Protein AF-A0A4Y2D6V7-F1 (afdb_monomer)

Structure (mmCIF, N/CA/C/O backbone):
data_AF-A0A4Y2D6V7-F1
#
_entry.id   AF-A0A4Y2D6V7-F1
#
loop_
_atom_site.group_PDB
_atom_site.id
_atom_site.type_symbol
_atom_site.label_atom_id
_atom_site.label_alt_id
_atom_site.label_comp_id
_atom_site.label_asym_id
_atom_site.label_entity_id
_atom_site.label_seq_id
_atom_site.pdbx_PDB_ins_code
_atom_site.Cartn_x
_atom_site.Cartn_y
_atom_site.Cartn_z
_atom_site.occupancy
_atom_site.B_iso_or_equiv
_atom_site.auth_seq_id
_atom_site.auth_comp_id
_atom_site.auth_asym_id
_atom_site.auth_atom_id
_atom_site.pdbx_PDB_model_num
ATOM 1 N N . VAL A 1 1 ? 9.886 4.967 -12.053 1.00 93.88 1 VAL A N 1
ATOM 2 C CA . VAL A 1 1 ? 9.001 4.530 -10.953 1.00 93.88 1 VAL A CA 1
ATOM 3 C C . VAL A 1 1 ? 8.554 5.765 -10.203 1.00 93.88 1 VAL A C 1
ATOM 5 O O . VAL A 1 1 ? 9.413 6.530 -9.771 1.00 93.88 1 VAL A O 1
ATOM 8 N N . PHE A 1 2 ? 7.249 5.983 -10.101 1.00 97.31 2 PHE A N 1
ATOM 9 C CA . PHE A 1 2 ? 6.655 7.136 -9.427 1.00 97.31 2 PHE A CA 1
ATOM 10 C C . PHE A 1 2 ? 5.847 6.677 -8.209 1.00 97.31 2 PHE A C 1
ATOM 12 O O . PHE A 1 2 ? 5.175 5.649 -8.273 1.00 97.31 2 PHE A O 1
ATOM 19 N N . ASP A 1 3 ? 5.938 7.434 -7.115 1.00 96.38 3 ASP A N 1
ATOM 20 C CA . ASP A 1 3 ? 5.272 7.199 -5.831 1.00 96.38 3 ASP A CA 1
ATOM 21 C C . ASP A 1 3 ? 3.825 7.696 -5.863 1.00 96.38 3 ASP A C 1
ATOM 23 O O . ASP A 1 3 ? 3.494 8.770 -5.356 1.00 96.38 3 ASP A O 1
ATOM 27 N N . GLY A 1 4 ? 2.984 6.967 -6.586 1.00 96.31 4 GLY A N 1
ATOM 28 C CA . GLY A 1 4 ? 1.580 7.289 -6.781 1.00 96.31 4 GLY A CA 1
ATOM 29 C C . GLY A 1 4 ? 1.065 6.845 -8.150 1.00 96.31 4 GLY A C 1
ATOM 30 O O . GLY A 1 4 ? 1.794 6.224 -8.926 1.00 96.31 4 GLY A O 1
ATOM 31 N N . PRO A 1 5 ? -0.202 7.157 -8.464 1.00 96.44 5 PRO A N 1
ATOM 32 C CA . PRO A 1 5 ? -0.884 6.607 -9.634 1.00 96.44 5 PRO A CA 1
ATOM 33 C C . PRO A 1 5 ? -0.534 7.300 -10.960 1.00 96.44 5 PRO A C 1
ATOM 35 O O . PRO A 1 5 ? -0.943 6.824 -12.015 1.00 96.44 5 PRO A O 1
ATOM 38 N N . THR A 1 6 ? 0.182 8.431 -10.946 1.00 96.81 6 THR A N 1
ATOM 39 C CA . THR A 1 6 ? 0.404 9.252 -12.152 1.00 96.81 6 THR A CA 1
ATOM 40 C C . THR A 1 6 ? 1.870 9.615 -12.355 1.00 96.81 6 THR A C 1
ATOM 42 O O . THR A 1 6 ? 2.683 9.537 -11.439 1.00 96.81 6 THR A O 1
ATOM 45 N N . GLU A 1 7 ? 2.212 10.085 -13.554 1.00 96.25 7 GLU A N 1
ATOM 46 C CA . GLU A 1 7 ? 3.560 10.584 -13.861 1.00 96.25 7 GLU A CA 1
ATOM 47 C C . GLU A 1 7 ? 3.896 11.913 -13.165 1.00 96.25 7 GLU A C 1
ATOM 49 O O . GLU A 1 7 ? 5.064 12.286 -13.097 1.00 96.25 7 GLU A O 1
ATOM 54 N N . ASN A 1 8 ? 2.886 12.606 -12.628 1.00 96.81 8 ASN A N 1
ATOM 55 C CA . ASN A 1 8 ? 3.068 13.813 -11.819 1.00 96.81 8 ASN A CA 1
ATOM 56 C C . ASN A 1 8 ? 3.418 13.485 -10.357 1.00 96.81 8 ASN A C 1
ATOM 58 O O . ASN A 1 8 ? 3.776 14.378 -9.590 1.00 96.81 8 ASN A O 1
ATOM 62 N N . SER A 1 9 ? 3.296 12.217 -9.950 1.00 97.56 9 SER A N 1
ATOM 63 C CA . SER A 1 9 ? 3.685 11.751 -8.621 1.00 97.56 9 SER A CA 1
ATOM 64 C C . SER A 1 9 ? 5.210 11.795 -8.439 1.00 97.56 9 SER A C 1
ATOM 66 O O . SER A 1 9 ? 5.976 11.839 -9.402 1.00 97.56 9 SER A O 1
ATOM 68 N N . LYS A 1 10 ? 5.686 11.774 -7.189 1.00 96.75 10 LYS A N 1
ATOM 69 C CA . LYS A 1 10 ? 7.120 11.873 -6.868 1.00 96.75 10 LYS A CA 1
ATOM 70 C C . LYS A 1 10 ? 7.917 10.759 -7.559 1.00 96.75 10 LYS A C 1
ATOM 72 O O . LYS A 1 10 ? 7.656 9.583 -7.336 1.00 96.75 10 LYS A O 1
ATOM 77 N N . SER A 1 11 ? 8.927 11.098 -8.360 1.00 96.19 11 SER A N 1
ATOM 78 C CA . SER A 1 11 ? 9.813 10.092 -8.963 1.00 96.19 11 SER A CA 1
ATOM 79 C C . SER A 1 11 ? 10.693 9.436 -7.890 1.00 96.19 11 SER A C 1
ATOM 81 O O . SER A 1 11 ? 11.519 10.112 -7.282 1.00 96.19 11 SER A O 1
ATOM 83 N N . LEU A 1 12 ? 10.546 8.124 -7.684 1.00 94.38 12 LEU A N 1
ATOM 84 C CA . LEU A 1 12 ? 11.387 7.332 -6.773 1.00 94.38 12 LEU A CA 1
ATOM 85 C C . LEU A 1 12 ? 12.667 6.847 -7.445 1.00 94.38 12 LEU A C 1
ATOM 87 O O . LEU A 1 12 ? 13.722 6.798 -6.824 1.00 94.38 12 LEU A O 1
ATOM 91 N N . LEU A 1 13 ? 12.564 6.460 -8.716 1.00 92.25 13 LEU A N 1
ATOM 92 C CA . LEU A 1 13 ? 13.665 5.848 -9.446 1.00 92.25 13 LEU A CA 1
ATOM 93 C C . LEU A 1 13 ? 13.515 6.074 -10.948 1.00 92.25 13 LEU A C 1
ATOM 95 O O . LEU A 1 13 ? 12.449 5.824 -11.523 1.00 92.25 13 LEU A O 1
ATOM 99 N N . ARG A 1 14 ? 14.617 6.462 -11.590 1.00 91.88 14 ARG A N 1
ATOM 100 C CA . ARG A 1 14 ? 14.786 6.472 -13.043 1.00 91.88 14 ARG A CA 1
ATOM 101 C C . ARG A 1 14 ? 16.113 5.801 -13.376 1.00 91.88 14 ARG A C 1
ATOM 103 O O . ARG A 1 14 ? 17.148 6.226 -12.880 1.00 91.88 14 ARG A O 1
ATOM 110 N N . ILE A 1 15 ? 16.064 4.765 -14.206 1.00 87.62 15 ILE A N 1
ATOM 111 C CA . ILE A 1 15 ? 17.238 4.020 -14.661 1.00 87.62 15 ILE A CA 1
ATOM 112 C C . ILE A 1 15 ? 17.255 4.038 -16.185 1.00 87.62 15 ILE A C 1
ATOM 114 O O . ILE A 1 15 ? 16.218 3.824 -16.810 1.00 87.62 15 ILE A O 1
ATOM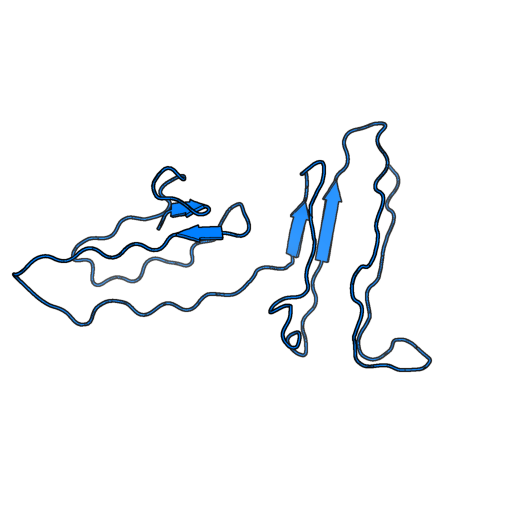 118 N N . CYS A 1 16 ? 18.437 4.267 -16.754 1.00 85.88 16 CYS A N 1
ATOM 119 C CA . CYS A 1 16 ? 18.730 4.110 -18.174 1.00 85.88 16 CYS A CA 1
ATOM 120 C C . CYS A 1 16 ? 20.025 3.293 -18.294 1.00 85.88 16 CYS A C 1
ATOM 122 O O . CYS A 1 16 ? 20.978 3.593 -17.578 1.00 85.88 16 CYS A O 1
ATOM 124 N N . ASN A 1 17 ? 20.063 2.282 -19.168 1.00 75.00 17 ASN A N 1
ATOM 125 C CA . ASN A 1 17 ? 21.266 1.505 -19.513 1.00 75.00 17 ASN A CA 1
ATOM 126 C C . ASN A 1 17 ? 22.097 0.988 -18.320 1.00 75.00 17 ASN A C 1
ATOM 128 O O . ASN A 1 17 ? 23.320 0.897 -18.402 1.00 75.00 17 ASN A O 1
ATOM 132 N N . ASN A 1 18 ? 21.448 0.634 -17.205 1.00 68.94 18 ASN A N 1
ATOM 133 C CA . ASN A 1 18 ? 22.126 0.076 -16.038 1.00 68.94 18 ASN A CA 1
ATOM 134 C C . ASN A 1 18 ? 21.872 -1.432 -15.952 1.00 68.94 18 ASN A C 1
ATOM 136 O O . ASN A 1 18 ? 20.722 -1.867 -15.957 1.00 68.94 18 ASN A O 1
ATOM 140 N N . ARG A 1 19 ? 22.945 -2.222 -15.845 1.00 67.06 19 ARG A N 1
ATOM 141 C CA . ARG A 1 19 ? 22.867 -3.676 -15.622 1.00 67.06 19 ARG A CA 1
ATOM 142 C C . ARG A 1 19 ? 22.703 -4.045 -14.147 1.00 67.06 19 ARG A C 1
ATOM 144 O O . ARG A 1 19 ? 22.522 -5.216 -13.833 1.00 67.06 19 ARG A O 1
ATOM 151 N N . GLN A 1 20 ? 22.794 -3.071 -13.244 1.00 72.56 20 GLN A N 1
ATOM 152 C CA . GLN A 1 20 ? 22.680 -3.300 -11.812 1.00 72.56 20 GLN A CA 1
ATOM 153 C C . GLN A 1 20 ? 21.233 -3.116 -11.351 1.00 72.56 20 GLN A C 1
ATOM 155 O O . GLN A 1 20 ? 20.614 -2.081 -11.612 1.00 72.56 20 GLN A O 1
ATOM 160 N N . SER A 1 21 ? 20.701 -4.132 -10.665 1.00 78.75 21 SER A N 1
ATOM 161 C CA . SER A 1 21 ? 19.355 -4.074 -10.097 1.00 78.75 21 SER A CA 1
ATOM 162 C C . SER A 1 21 ? 19.279 -2.938 -9.076 1.00 78.75 21 SER A C 1
ATOM 164 O O . SER A 1 21 ? 20.126 -2.891 -8.177 1.00 78.75 21 SER A O 1
ATOM 166 N N . PRO A 1 22 ? 18.272 -2.049 -9.149 1.00 79.31 22 PRO A N 1
ATOM 167 C CA . PRO A 1 22 ? 17.966 -1.205 -8.008 1.00 79.31 22 PRO A CA 1
ATOM 168 C C . PRO A 1 22 ? 17.632 -2.111 -6.818 1.00 79.31 22 PRO A C 1
ATOM 170 O O . PRO A 1 22 ? 17.025 -3.171 -6.992 1.00 79.31 22 PRO A O 1
ATOM 173 N N . GLY A 1 23 ? 18.039 -1.708 -5.615 1.00 86.00 23 GLY A N 1
ATOM 174 C CA . GLY A 1 23 ? 17.526 -2.330 -4.397 1.00 86.00 23 GLY A CA 1
ATOM 175 C C . GLY A 1 23 ? 16.002 -2.188 -4.297 1.00 86.00 23 GLY A C 1
ATOM 176 O O . GLY A 1 23 ? 15.359 -1.533 -5.123 1.00 86.00 23 GLY A O 1
ATOM 177 N N . SER A 1 24 ? 15.413 -2.788 -3.267 1.00 90.38 24 SER A N 1
ATOM 178 C CA . SER A 1 24 ? 13.967 -2.732 -3.046 1.00 90.38 24 SER A CA 1
ATOM 179 C C . SER A 1 24 ? 13.476 -1.292 -2.868 1.00 90.38 24 SER A C 1
ATOM 181 O O . SER A 1 24 ? 14.071 -0.506 -2.130 1.00 90.38 24 SER A O 1
ATOM 183 N N . LEU A 1 25 ? 12.366 -0.957 -3.527 1.00 91.94 25 LEU A N 1
ATOM 184 C CA . LEU A 1 25 ? 11.674 0.320 -3.369 1.00 91.94 25 LEU A CA 1
ATOM 185 C C . LEU A 1 25 ? 10.388 0.115 -2.573 1.00 91.94 25 LEU A C 1
ATOM 187 O O . LEU A 1 25 ? 9.628 -0.811 -2.854 1.00 91.94 25 LEU A O 1
ATOM 191 N N . THR A 1 26 ? 10.114 1.031 -1.649 1.00 91.81 26 THR A N 1
ATOM 192 C CA . THR A 1 26 ? 8.873 1.055 -0.869 1.00 91.81 26 THR A CA 1
ATOM 193 C C . THR A 1 26 ? 8.103 2.330 -1.192 1.00 91.81 26 THR A C 1
ATOM 195 O O . THR A 1 26 ? 8.667 3.423 -1.131 1.00 91.81 26 THR A O 1
ATOM 198 N N . SER A 1 27 ? 6.827 2.192 -1.557 1.00 92.38 27 SER A N 1
ATOM 199 C CA . SER A 1 27 ? 5.930 3.337 -1.750 1.00 92.38 27 SER A CA 1
ATOM 200 C C . SER A 1 27 ? 5.574 3.979 -0.414 1.00 92.38 27 SER A C 1
ATOM 202 O O . SER A 1 27 ? 5.510 3.299 0.608 1.00 92.38 27 SER A O 1
ATOM 204 N N . THR A 1 28 ? 5.290 5.279 -0.426 1.00 90.19 28 THR A N 1
ATOM 205 C CA . THR A 1 28 ? 4.691 5.959 0.733 1.00 90.19 28 THR A CA 1
ATOM 206 C C . THR A 1 28 ? 3.173 5.783 0.810 1.00 90.19 28 THR A C 1
ATOM 208 O O . THR A 1 28 ? 2.565 6.160 1.811 1.00 90.19 28 THR A O 1
ATOM 211 N N . GLY A 1 29 ? 2.555 5.202 -0.223 1.00 88.38 29 GLY A N 1
ATOM 212 C CA . GLY A 1 29 ? 1.120 4.962 -0.296 1.00 88.38 29 GLY A CA 1
ATOM 213 C C . GLY A 1 29 ? 0.776 3.595 -0.880 1.00 88.38 29 GLY A C 1
ATOM 214 O O . GLY A 1 29 ? 1.575 2.663 -0.890 1.00 88.38 29 GLY A O 1
ATOM 215 N N . ASN A 1 30 ? -0.452 3.477 -1.376 1.00 88.00 30 ASN A N 1
ATOM 216 C CA . ASN A 1 30 ? -1.011 2.245 -1.932 1.00 88.00 30 ASN A CA 1
ATOM 217 C C . ASN A 1 30 ? -0.897 2.172 -3.466 1.00 88.00 30 ASN A C 1
ATOM 219 O O . ASN A 1 30 ? -1.665 1.462 -4.111 1.00 88.00 30 ASN A O 1
ATOM 223 N N . SER A 1 31 ? -0.014 2.954 -4.090 1.00 91.31 31 SER A N 1
ATOM 224 C CA . SER A 1 31 ? 0.083 3.024 -5.551 1.00 91.31 31 SER A CA 1
ATOM 225 C C . SER A 1 31 ? 1.495 3.363 -6.010 1.00 91.31 31 SER A C 1
ATOM 227 O O . SER A 1 31 ? 2.105 4.309 -5.523 1.00 91.31 31 SER A O 1
ATOM 229 N N . LEU A 1 32 ? 1.974 2.627 -7.012 1.00 94.38 32 LEU A N 1
ATOM 230 C CA . LEU A 1 32 ? 3.201 2.914 -7.749 1.00 94.38 32 LEU A CA 1
ATOM 231 C C . LEU A 1 32 ? 2.902 2.908 -9.243 1.00 94.38 32 LEU A C 1
ATOM 233 O O . LEU A 1 32 ? 2.263 1.983 -9.741 1.00 94.38 32 LEU A O 1
ATOM 237 N N . LEU A 1 33 ? 3.438 3.887 -9.969 1.00 96.12 33 LEU A N 1
ATOM 238 C CA . LEU A 1 33 ? 3.425 3.884 -11.427 1.00 96.12 33 LEU A CA 1
ATOM 239 C C . LEU A 1 33 ? 4.798 3.482 -11.966 1.00 96.12 33 LEU A C 1
ATOM 241 O O . LEU A 1 33 ? 5.823 4.132 -11.714 1.00 96.12 33 LEU A O 1
ATOM 245 N N . ILE A 1 34 ? 4.812 2.425 -12.772 1.00 94.81 34 ILE A N 1
ATOM 246 C CA . ILE A 1 34 ? 6.004 1.933 -13.461 1.00 94.81 34 ILE A CA 1
ATOM 247 C C . ILE A 1 34 ? 5.865 2.262 -14.938 1.00 94.81 34 ILE A C 1
ATOM 249 O O . ILE A 1 34 ? 4.904 1.872 -15.590 1.00 94.81 34 ILE A O 1
ATOM 253 N N . ARG A 1 35 ? 6.838 3.010 -15.459 1.00 94.69 35 ARG A N 1
ATOM 254 C CA . ARG A 1 35 ? 6.841 3.483 -16.839 1.00 94.69 35 ARG A CA 1
ATOM 255 C C . ARG A 1 35 ? 8.142 3.104 -17.509 1.00 94.69 35 ARG A C 1
ATOM 257 O O . ARG A 1 35 ? 9.205 3.575 -17.104 1.00 94.69 35 ARG A O 1
ATOM 264 N N . PHE A 1 36 ? 8.015 2.291 -18.544 1.00 92.19 36 PHE A N 1
ATOM 265 C CA . PHE A 1 36 ? 9.085 1.938 -19.459 1.00 92.19 36 PHE A CA 1
ATOM 266 C C . PHE A 1 36 ? 8.950 2.771 -20.737 1.00 92.19 36 PHE A C 1
ATOM 268 O O . PHE A 1 36 ? 7.840 2.991 -21.219 1.00 92.19 36 PHE A O 1
ATOM 275 N N . ARG A 1 37 ? 10.067 3.283 -21.254 1.00 90.38 37 ARG A N 1
ATOM 276 C CA . ARG A 1 37 ? 10.127 3.972 -22.548 1.00 90.38 37 ARG A CA 1
ATOM 277 C C . ARG A 1 37 ? 11.294 3.398 -23.344 1.00 90.38 37 ARG A C 1
ATOM 279 O O . ARG A 1 37 ? 12.392 3.325 -22.800 1.00 90.38 37 ARG A O 1
ATOM 286 N N . SER A 1 38 ? 11.043 3.063 -24.604 1.00 88.62 38 SER A N 1
ATOM 287 C CA . SER A 1 38 ? 12.035 2.655 -25.604 1.00 88.62 38 SER A CA 1
ATOM 288 C C . SER A 1 38 ? 11.868 3.484 -26.884 1.00 88.62 38 SER A C 1
ATOM 290 O O . SER A 1 38 ? 10.840 4.148 -27.057 1.00 88.62 38 SER A O 1
ATOM 292 N N . ASP A 1 39 ? 12.878 3.462 -27.755 1.00 88.44 39 ASP A N 1
ATOM 293 C CA . ASP A 1 39 ? 12.826 4.012 -29.114 1.00 88.44 39 ASP A CA 1
ATOM 294 C C . ASP A 1 39 ? 13.064 2.908 -30.169 1.00 88.44 39 ASP A C 1
ATOM 296 O O . ASP A 1 39 ? 12.912 1.725 -29.863 1.00 88.44 39 ASP A O 1
ATOM 300 N N . PHE A 1 40 ? 13.315 3.286 -31.428 1.00 86.31 40 PHE A N 1
ATOM 301 C CA . PHE A 1 40 ? 13.455 2.356 -32.558 1.00 86.31 40 PHE A CA 1
ATOM 302 C C . PHE A 1 40 ? 14.847 1.711 -32.675 1.00 86.31 40 PHE A C 1
ATOM 304 O O . PHE A 1 40 ? 15.066 0.926 -33.596 1.00 86.31 40 PHE A O 1
ATOM 311 N N . SER A 1 41 ? 15.790 2.068 -31.804 1.00 85.19 41 SER A N 1
ATOM 312 C CA . SER A 1 41 ? 17.177 1.601 -31.826 1.00 85.19 41 SER A CA 1
ATOM 313 C C . SER A 1 41 ? 17.556 0.908 -30.515 1.00 85.19 41 SER A C 1
ATOM 315 O O . SER A 1 41 ? 16.988 1.221 -29.475 1.00 85.19 41 SER A O 1
ATOM 317 N N . GLU A 1 42 ? 18.529 -0.009 -30.571 1.00 78.19 42 GLU A N 1
ATOM 318 C CA . GLU A 1 42 ? 19.136 -0.693 -29.413 1.00 78.19 42 GLU A CA 1
ATOM 319 C C . GLU A 1 42 ? 18.130 -1.363 -28.447 1.00 78.19 42 GLU A C 1
ATOM 321 O O . GLU A 1 42 ? 17.690 -0.788 -27.448 1.00 78.19 42 GLU A O 1
ATOM 326 N N . GLU A 1 43 ? 17.804 -2.633 -28.691 1.00 76.62 43 GLU A N 1
ATOM 327 C CA . GLU A 1 43 ? 16.997 -3.462 -27.793 1.00 76.62 43 GLU A CA 1
ATOM 328 C C . GLU A 1 43 ? 17.814 -4.268 -26.761 1.00 76.62 43 GLU A C 1
ATOM 330 O O . GLU A 1 43 ? 18.982 -4.610 -26.945 1.00 76.62 43 GLU A O 1
ATOM 335 N N . ALA A 1 44 ? 17.171 -4.622 -25.643 1.00 81.75 44 ALA A N 1
ATOM 336 C CA . ALA A 1 44 ? 17.738 -5.479 -24.602 1.00 81.75 44 ALA A CA 1
ATOM 337 C C . ALA A 1 44 ? 16.642 -6.326 -23.931 1.00 81.75 44 ALA A C 1
ATOM 339 O O . ALA A 1 44 ? 15.457 -6.179 -24.221 1.00 81.75 44 ALA A O 1
ATOM 340 N N . GLY A 1 45 ? 17.022 -7.181 -22.975 1.00 84.62 45 GLY A N 1
ATOM 341 C CA . GLY A 1 45 ? 16.109 -8.112 -22.290 1.00 84.62 45 GLY A CA 1
ATOM 342 C C . GLY A 1 45 ? 15.035 -7.488 -21.381 1.00 84.62 45 GLY A C 1
ATOM 343 O O . GLY A 1 45 ? 14.281 -8.223 -20.752 1.00 84.62 45 GLY A O 1
ATOM 344 N N . GLY A 1 46 ? 14.948 -6.158 -21.288 1.00 85.50 46 GLY A N 1
ATOM 345 C CA . GLY A 1 46 ? 13.953 -5.463 -20.466 1.00 85.50 46 GLY A CA 1
ATOM 346 C C . GLY A 1 46 ? 14.229 -5.547 -18.961 1.00 85.50 46 GLY A C 1
ATOM 347 O O . GLY A 1 46 ? 15.379 -5.514 -18.523 1.00 85.50 46 GLY A O 1
ATOM 348 N N . PHE A 1 47 ? 13.162 -5.606 -18.159 1.00 87.38 47 PHE A N 1
ATOM 349 C CA . PHE A 1 47 ? 13.236 -5.745 -16.704 1.00 87.38 47 PHE A CA 1
ATOM 350 C C . PHE A 1 47 ? 12.237 -6.791 -16.208 1.00 87.38 47 PHE A C 1
ATOM 352 O O . PHE A 1 47 ? 11.158 -6.965 -16.771 1.00 87.38 47 PHE A O 1
ATOM 359 N N . HIS A 1 48 ? 12.588 -7.441 -15.105 1.00 88.81 48 HIS A N 1
ATOM 360 C CA . HIS A 1 48 ? 11.673 -8.234 -14.298 1.00 88.81 48 HIS A CA 1
ATOM 361 C C . HIS A 1 48 ? 11.523 -7.546 -12.944 1.00 88.81 48 HIS A C 1
ATOM 363 O O . HIS A 1 48 ? 12.497 -7.014 -12.410 1.00 88.81 48 HIS A O 1
ATOM 369 N N . LEU A 1 49 ? 10.314 -7.542 -12.392 1.00 90.06 49 LEU A N 1
ATOM 370 C CA . LEU A 1 49 ? 10.081 -7.058 -11.041 1.00 90.06 49 LEU A CA 1
ATOM 371 C C . LEU A 1 49 ? 9.177 -8.013 -10.285 1.00 90.06 49 LEU A C 1
ATOM 373 O O . LEU A 1 49 ? 8.245 -8.583 -10.847 1.00 90.06 49 LEU A O 1
ATOM 377 N N . ALA A 1 50 ? 9.460 -8.122 -8.997 1.00 91.69 50 ALA A N 1
ATOM 378 C CA . ALA A 1 50 ? 8.568 -8.692 -8.013 1.00 91.69 50 ALA A CA 1
ATOM 379 C C . ALA A 1 50 ? 8.108 -7.555 -7.100 1.00 91.69 50 ALA A C 1
ATOM 381 O O . ALA A 1 50 ? 8.886 -6.657 -6.768 1.00 91.69 50 ALA A O 1
ATOM 382 N N . TYR A 1 51 ? 6.844 -7.589 -6.705 1.00 89.75 51 TYR A N 1
ATOM 383 C CA . TYR A 1 51 ? 6.291 -6.664 -5.729 1.00 89.75 51 TYR A CA 1
ATOM 384 C C . TYR A 1 51 ? 5.532 -7.450 -4.669 1.00 89.75 51 TYR A C 1
ATOM 386 O O . TYR A 1 51 ? 5.028 -8.542 -4.924 1.00 89.75 51 TYR A O 1
ATOM 394 N N . GLN A 1 52 ? 5.455 -6.874 -3.477 1.00 86.56 52 GLN A N 1
ATOM 395 C CA . GLN A 1 52 ? 4.652 -7.397 -2.385 1.00 86.56 52 GLN A CA 1
ATOM 396 C C . GLN A 1 52 ? 3.951 -6.239 -1.687 1.00 86.56 52 GLN A C 1
ATOM 398 O O . GLN A 1 52 ? 4.522 -5.155 -1.536 1.00 86.56 52 GLN A O 1
ATOM 403 N N . THR A 1 53 ? 2.719 -6.473 -1.252 1.00 85.75 53 THR A N 1
ATOM 404 C CA . THR A 1 53 ? 1.986 -5.508 -0.436 1.00 85.75 53 THR A CA 1
ATOM 405 C C . THR A 1 53 ? 2.514 -5.567 0.989 1.00 85.75 53 THR A C 1
ATOM 407 O O . THR A 1 53 ? 2.475 -6.614 1.632 1.00 85.75 53 THR A O 1
ATOM 410 N N . LEU A 1 54 ? 2.995 -4.436 1.501 1.00 87.44 54 LEU A N 1
ATOM 411 C CA . LEU A 1 54 ? 3.322 -4.310 2.916 1.00 87.44 54 LEU A CA 1
ATOM 412 C C . LEU A 1 54 ? 2.033 -4.050 3.697 1.00 87.44 54 LEU A C 1
ATOM 414 O O . LEU A 1 54 ? 1.302 -3.112 3.381 1.00 87.44 54 LEU A O 1
ATOM 418 N N . CYS A 1 55 ? 1.770 -4.854 4.724 1.00 90.50 55 CYS A N 1
ATOM 419 C CA . CYS A 1 55 ? 0.578 -4.738 5.569 1.00 90.50 55 CYS A CA 1
ATOM 420 C C . CYS A 1 55 ? 0.894 -4.383 7.031 1.00 90.50 55 CYS A C 1
ATOM 422 O O . CYS A 1 55 ? 0.047 -4.547 7.900 1.00 90.50 55 CYS A O 1
ATOM 424 N N . ASN A 1 56 ? 2.109 -3.887 7.289 1.00 91.06 56 ASN A N 1
ATOM 425 C CA . ASN A 1 56 ? 2.575 -3.437 8.599 1.00 91.06 56 ASN A CA 1
ATOM 426 C C . ASN A 1 56 ? 2.880 -1.939 8.543 1.00 91.06 56 ASN A C 1
ATOM 428 O O . ASN A 1 56 ? 4.014 -1.556 8.265 1.00 91.06 56 ASN A O 1
ATOM 432 N N . ASN A 1 57 ? 1.856 -1.099 8.723 1.00 87.62 57 ASN A N 1
ATOM 433 C CA . ASN A 1 57 ? 1.939 0.338 8.434 1.00 87.62 57 ASN A CA 1
ATOM 434 C C . ASN A 1 57 ? 1.184 1.208 9.450 1.00 87.62 57 ASN A C 1
ATOM 436 O O . ASN A 1 57 ? 0.186 0.793 10.040 1.00 87.62 57 ASN A O 1
ATOM 440 N N . ASN A 1 58 ? 1.613 2.468 9.562 1.00 90.25 58 ASN A N 1
ATOM 441 C CA . ASN A 1 58 ? 0.914 3.505 10.321 1.00 90.25 58 ASN A CA 1
ATOM 442 C C . ASN A 1 58 ? 0.034 4.339 9.384 1.00 90.25 58 ASN A C 1
ATOM 444 O O . ASN A 1 58 ? 0.509 4.874 8.382 1.00 90.25 58 ASN A O 1
ATOM 448 N N . LEU A 1 59 ? -1.242 4.479 9.728 1.00 90.88 59 LEU A N 1
ATOM 449 C CA . LEU A 1 59 ? -2.248 5.187 8.949 1.00 90.88 59 LEU A CA 1
ATOM 450 C C . LEU A 1 59 ? -2.652 6.466 9.682 1.00 90.88 59 LEU A C 1
ATOM 452 O O . LEU A 1 59 ? -3.202 6.419 10.780 1.00 90.88 59 LEU A O 1
ATOM 456 N N . THR A 1 60 ? -2.394 7.612 9.060 1.00 91.56 60 THR A N 1
ATOM 457 C CA . THR A 1 60 ? -2.679 8.949 9.619 1.00 91.56 60 THR A CA 1
ATOM 458 C C . THR A 1 60 ? -3.771 9.696 8.849 1.00 91.56 60 THR A C 1
ATOM 460 O O . THR A 1 60 ? -4.175 10.801 9.218 1.00 91.56 60 THR A O 1
ATOM 463 N N . SER A 1 61 ? -4.265 9.109 7.757 1.00 90.12 61 SER A N 1
ATOM 464 C CA . SER A 1 61 ? -5.343 9.674 6.951 1.00 90.12 61 SER A CA 1
ATOM 465 C C . SER A 1 61 ? -6.644 9.748 7.754 1.00 90.12 61 SER A C 1
ATOM 467 O O . SER A 1 61 ? -7.008 8.824 8.473 1.00 90.12 61 SER A O 1
ATOM 469 N N . ARG A 1 62 ? -7.401 10.842 7.588 1.00 91.81 62 ARG A N 1
ATOM 470 C CA . ARG A 1 62 ? -8.678 11.059 8.301 1.00 91.81 62 ARG A CA 1
ATOM 471 C C . ARG A 1 62 ? -9.763 10.033 7.954 1.00 91.81 62 ARG A C 1
ATOM 473 O O . ARG A 1 62 ? -10.714 9.881 8.712 1.00 91.81 62 ARG A O 1
ATOM 480 N N . ARG A 1 63 ? -9.668 9.421 6.772 1.00 93.38 63 ARG A N 1
ATOM 481 C CA . ARG A 1 63 ? -10.555 8.380 6.238 1.00 93.38 63 ARG A CA 1
ATOM 482 C C . ARG A 1 63 ? -9.730 7.477 5.329 1.00 93.38 63 ARG A C 1
ATOM 484 O O . ARG A 1 63 ? -8.747 7.938 4.750 1.00 93.38 63 ARG A O 1
ATOM 491 N N . GLY A 1 64 ? -10.162 6.236 5.174 1.00 92.56 64 GLY A N 1
ATOM 492 C CA . GLY A 1 64 ? -9.524 5.272 4.292 1.00 92.56 64 GLY A CA 1
ATOM 493 C C . GLY A 1 64 ? -10.242 3.934 4.331 1.00 92.56 64 GLY A C 1
ATOM 494 O O . GLY A 1 64 ? -11.214 3.765 5.067 1.00 92.56 64 GLY A O 1
ATOM 495 N N . VAL A 1 65 ? -9.739 3.005 3.530 1.00 93.69 65 VAL A N 1
ATOM 496 C CA . VAL A 1 65 ? -10.163 1.607 3.504 1.00 93.69 65 VAL A CA 1
ATOM 497 C C . VAL A 1 65 ? -8.924 0.767 3.787 1.00 93.69 65 VAL A C 1
ATOM 499 O O . VAL A 1 65 ? -7.845 1.067 3.273 1.00 93.69 65 VAL A O 1
ATOM 502 N N . ILE A 1 66 ? -9.075 -0.239 4.644 1.00 93.50 66 ILE A N 1
ATOM 503 C CA . ILE A 1 66 ? -8.058 -1.258 4.893 1.00 93.50 66 ILE A CA 1
ATOM 504 C C . ILE A 1 66 ? -8.597 -2.548 4.298 1.00 93.50 66 ILE A C 1
ATOM 506 O O . ILE A 1 66 ? -9.736 -2.925 4.569 1.00 93.50 66 ILE A O 1
ATOM 510 N N . GLU A 1 67 ? -7.775 -3.199 3.489 1.00 93.06 67 GLU A N 1
ATOM 511 C CA . GLU A 1 67 ? -8.107 -4.448 2.817 1.00 93.06 67 GLU A CA 1
ATOM 512 C C . GLU A 1 67 ? -7.028 -5.476 3.145 1.00 93.06 67 GLU A C 1
ATOM 514 O O . GLU A 1 67 ? -5.854 -5.131 3.333 1.00 93.06 67 GLU A O 1
ATOM 519 N N . SER A 1 68 ? -7.417 -6.748 3.217 1.00 92.81 68 SER A N 1
ATOM 520 C CA . SER A 1 68 ? -6.446 -7.833 3.281 1.00 92.81 68 SER A CA 1
ATOM 521 C C . SER A 1 68 ? -5.582 -7.834 2.012 1.00 92.81 68 SER A C 1
ATOM 523 O O . SER A 1 68 ? -6.041 -7.420 0.939 1.00 92.81 68 SER A O 1
ATOM 525 N N . PRO A 1 69 ? -4.323 -8.303 2.087 1.00 91.31 69 PRO A N 1
ATOM 526 C CA . PRO A 1 69 ? -3.521 -8.482 0.886 1.00 91.31 69 PRO A CA 1
ATOM 527 C C . PRO A 1 69 ? -4.281 -9.329 -0.144 1.00 91.31 69 PRO A C 1
ATOM 529 O O . PRO A 1 69 ? -4.882 -10.339 0.208 1.00 91.31 69 PRO A O 1
ATOM 532 N N . ASN A 1 70 ? -4.226 -8.912 -1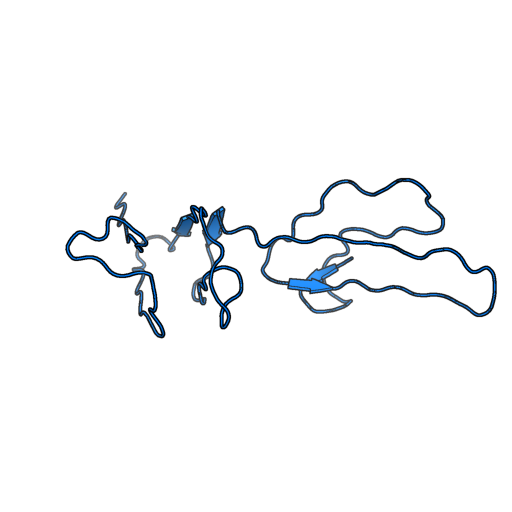.410 1.00 90.31 70 ASN A N 1
ATOM 533 C CA . ASN A 1 70 ? -4.888 -9.535 -2.564 1.00 90.31 70 ASN A CA 1
ATOM 534 C C . ASN A 1 70 ? -6.417 -9.419 -2.649 1.00 90.31 70 ASN A C 1
ATOM 536 O O . ASN A 1 70 ? -6.962 -9.917 -3.638 1.00 90.31 70 ASN A O 1
ATOM 540 N N . PHE A 1 71 ? -7.102 -8.749 -1.713 1.00 92.06 71 PHE A N 1
ATOM 541 C CA . PHE A 1 71 ? -8.542 -8.485 -1.836 1.00 92.06 71 PHE A CA 1
ATOM 542 C C . PHE A 1 71 ? -8.887 -7.919 -3.237 1.00 92.06 71 PHE A C 1
ATOM 544 O O . PHE A 1 71 ? -8.153 -7.063 -3.739 1.00 92.06 71 PHE A O 1
ATOM 551 N N . PRO A 1 72 ? -9.955 -8.397 -3.913 1.00 94.25 72 PRO A N 1
ATOM 552 C CA . PRO A 1 72 ? -11.009 -9.302 -3.430 1.00 94.25 72 PRO A CA 1
ATOM 553 C C . PRO A 1 72 ? -10.685 -10.805 -3.523 1.00 94.25 72 PRO A C 1
ATOM 555 O O . PRO A 1 72 ? -11.560 -11.630 -3.274 1.00 94.25 72 PRO A O 1
ATOM 558 N N . ASN A 1 73 ? -9.460 -11.179 -3.899 1.00 92.69 73 ASN A N 1
ATOM 559 C CA . ASN A 1 73 ? -9.026 -12.576 -3.938 1.00 92.69 73 ASN A CA 1
ATOM 560 C C . ASN A 1 73 ? -8.641 -13.089 -2.541 1.00 92.69 73 ASN A C 1
ATOM 562 O O . ASN A 1 73 ? -8.606 -12.338 -1.564 1.00 92.69 73 ASN A O 1
ATOM 566 N N . THR A 1 74 ? -8.328 -14.384 -2.461 1.00 92.31 74 THR A N 1
ATOM 567 C CA . THR A 1 74 ? -7.922 -15.056 -1.224 1.00 92.31 74 THR A CA 1
ATOM 568 C C . THR A 1 74 ? -6.709 -14.377 -0.594 1.00 92.31 74 THR A C 1
ATOM 570 O O . THR A 1 74 ? -5.704 -14.110 -1.265 1.00 92.31 74 THR A O 1
ATOM 573 N N . TYR A 1 75 ? -6.806 -14.118 0.709 1.00 92.06 75 TYR A N 1
ATOM 574 C CA . TYR A 1 75 ? -5.681 -13.611 1.476 1.00 92.06 75 TYR A CA 1
ATOM 575 C C . TYR A 1 75 ? -4.569 -14.677 1.551 1.00 92.06 75 TYR A C 1
ATOM 577 O O . TYR A 1 75 ? -4.849 -15.876 1.568 1.00 92.06 75 TYR A O 1
ATOM 585 N N . PRO A 1 76 ? -3.295 -14.272 1.576 1.00 91.31 76 PRO A N 1
ATOM 586 C CA . PRO A 1 76 ? -2.177 -15.200 1.718 1.00 91.31 76 PRO A CA 1
ATOM 587 C C . PRO A 1 76 ? -2.171 -15.974 3.052 1.00 91.31 76 PRO A C 1
ATOM 589 O O . PRO A 1 76 ? -2.414 -15.392 4.107 1.00 91.31 76 PRO A O 1
ATOM 592 N N . HIS A 1 77 ? -1.802 -17.259 3.021 1.00 91.31 77 HIS A N 1
ATOM 593 C CA . HIS A 1 77 ? -1.611 -18.084 4.226 1.00 91.31 77 HIS A CA 1
ATOM 594 C C . HIS A 1 77 ? -0.362 -17.680 5.023 1.00 91.31 77 HIS A C 1
ATOM 596 O O . HIS A 1 77 ? 0.658 -17.338 4.429 1.00 91.31 77 HIS A O 1
ATOM 602 N N . ASN A 1 78 ? -0.389 -17.837 6.352 1.00 89.56 78 ASN A N 1
ATOM 603 C CA . ASN A 1 78 ? 0.742 -17.557 7.254 1.00 89.56 78 ASN A CA 1
ATOM 604 C C . ASN A 1 78 ? 1.209 -16.087 7.250 1.00 89.56 78 ASN A C 1
ATOM 606 O O . ASN A 1 78 ? 2.404 -15.808 7.371 1.00 89.56 78 ASN A O 1
ATOM 610 N N . HIS A 1 79 ? 0.279 -15.138 7.116 1.00 89.25 79 HIS A N 1
ATOM 611 C CA . HIS A 1 79 ? 0.580 -13.709 7.184 1.00 89.25 79 HIS A CA 1
ATOM 612 C C . HIS A 1 79 ? 0.063 -13.074 8.470 1.00 89.25 79 HIS A C 1
ATOM 614 O O . HIS A 1 79 ? -1.074 -13.287 8.873 1.00 89.25 79 HIS A O 1
ATOM 620 N N . ASN A 1 80 ? 0.899 -12.230 9.074 1.00 92.81 80 ASN A N 1
ATOM 621 C CA . ASN A 1 80 ? 0.530 -11.396 10.209 1.00 92.81 80 ASN A CA 1
ATOM 622 C C . ASN A 1 80 ? 0.633 -9.921 9.797 1.00 92.81 80 ASN A C 1
ATOM 624 O O . ASN A 1 80 ? 1.726 -9.420 9.509 1.00 92.81 80 ASN A O 1
ATOM 628 N N . CYS A 1 81 ? -0.523 -9.266 9.710 1.00 93.38 81 CYS A N 1
ATOM 629 C CA . CYS A 1 81 ? -0.672 -7.897 9.239 1.00 93.38 81 CYS A CA 1
ATOM 630 C C . CYS A 1 81 ? -1.166 -6.994 10.366 1.00 93.38 81 CYS A C 1
ATOM 632 O O . CYS A 1 81 ? -2.124 -7.320 11.060 1.00 93.38 81 CYS A O 1
ATOM 634 N N . THR A 1 82 ? -0.525 -5.840 10.529 1.00 94.62 82 THR A N 1
ATOM 635 C CA . THR A 1 82 ? -0.837 -4.864 11.572 1.00 94.62 82 THR A CA 1
ATOM 636 C C . THR A 1 82 ? -0.959 -3.464 10.983 1.00 94.62 82 TH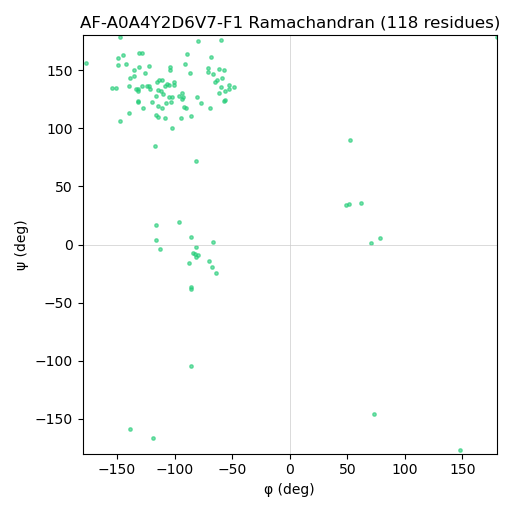R A C 1
ATOM 638 O O . THR A 1 82 ? -0.010 -2.901 10.439 1.00 94.62 82 THR A O 1
ATOM 641 N N . TRP A 1 83 ? -2.111 -2.831 11.182 1.00 93.25 83 TRP A N 1
ATOM 642 C CA . TRP A 1 83 ? -2.324 -1.436 10.807 1.00 93.25 83 TRP A CA 1
ATOM 643 C C . TRP A 1 83 ? -2.553 -0.584 12.051 1.00 93.25 83 TRP A C 1
ATOM 645 O O . TRP A 1 83 ? -3.518 -0.787 12.785 1.00 93.25 83 TRP A O 1
ATOM 655 N N . MET A 1 84 ? -1.685 0.401 12.284 1.00 93.62 84 MET A N 1
ATOM 656 C CA . MET A 1 84 ? -1.842 1.344 13.391 1.00 93.62 84 MET A CA 1
ATOM 657 C C . MET A 1 84 ? -2.563 2.601 12.908 1.00 93.62 84 MET A C 1
ATOM 659 O O . MET A 1 84 ? -1.988 3.410 12.182 1.00 93.62 84 MET A O 1
ATOM 663 N N . ILE A 1 85 ? -3.815 2.788 13.323 1.00 93.69 85 ILE A N 1
ATOM 664 C CA . ILE A 1 85 ? -4.615 3.962 12.951 1.00 93.69 85 ILE A CA 1
ATOM 665 C C . ILE A 1 85 ? -4.403 5.073 13.982 1.00 93.69 85 ILE A C 1
ATOM 667 O O . ILE A 1 85 ? -4.748 4.923 15.152 1.00 93.69 85 ILE A O 1
ATOM 671 N N . GLN A 1 86 ? -3.862 6.207 13.542 1.00 93.06 86 GLN A N 1
ATOM 672 C CA . GLN A 1 86 ? -3.594 7.368 14.384 1.00 93.06 86 GLN A CA 1
ATOM 673 C C . GLN A 1 86 ? -4.578 8.495 14.065 1.00 93.06 86 GLN A C 1
ATOM 675 O O . GLN A 1 86 ? -4.505 9.135 13.015 1.00 93.06 86 GLN A O 1
ATOM 680 N N . ALA A 1 87 ? -5.498 8.755 14.995 1.00 92.12 87 ALA A N 1
ATOM 681 C CA . ALA A 1 87 ? -6.419 9.881 14.901 1.00 92.12 87 ALA A CA 1
ATOM 682 C C . ALA A 1 87 ? -5.806 11.162 15.498 1.00 92.12 87 ALA A C 1
ATOM 684 O O . ALA A 1 87 ? -5.066 11.093 16.484 1.00 92.12 87 ALA A O 1
ATOM 685 N N . PRO A 1 88 ? -6.141 12.351 14.962 1.00 91.69 88 PRO A N 1
ATOM 686 C CA . PRO A 1 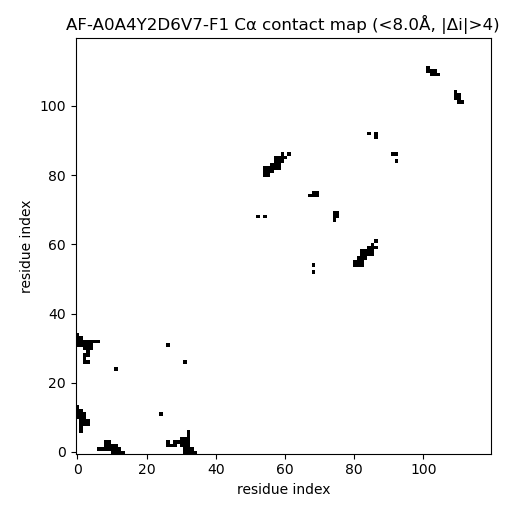88 ? -5.805 13.613 15.608 1.00 91.69 88 PRO A CA 1
ATOM 687 C C . PRO A 1 88 ? -6.373 13.688 17.030 1.00 91.69 88 PRO A C 1
ATOM 689 O O . PRO A 1 88 ? -7.446 13.151 17.317 1.00 91.69 88 PRO A O 1
ATOM 692 N N . ARG A 1 89 ? -5.687 14.421 17.911 1.00 91.31 89 ARG A N 1
ATOM 693 C CA . ARG A 1 89 ? -6.122 14.616 19.301 1.00 91.31 89 ARG A CA 1
ATOM 694 C C . ARG A 1 89 ? -7.569 15.121 19.364 1.00 91.31 89 ARG A C 1
ATOM 696 O O . ARG A 1 89 ? -7.941 16.045 18.645 1.00 91.31 89 ARG A O 1
ATOM 703 N N . GLY A 1 90 ? -8.369 14.513 20.240 1.00 91.00 90 GLY A N 1
ATOM 704 C CA . GLY A 1 90 ? -9.786 14.851 20.421 1.00 91.00 90 GLY A CA 1
ATOM 705 C C . GLY A 1 90 ? -10.726 14.273 19.356 1.00 91.00 90 GLY A C 1
ATOM 706 O O . GLY A 1 90 ? -11.909 14.596 19.367 1.00 91.00 90 GLY A O 1
ATOM 707 N N . SER A 1 91 ? -10.226 13.434 18.443 1.00 91.75 91 SER A N 1
ATOM 708 C CA . SER A 1 91 ? -11.042 12.710 17.462 1.00 91.75 91 SER A CA 1
ATOM 709 C C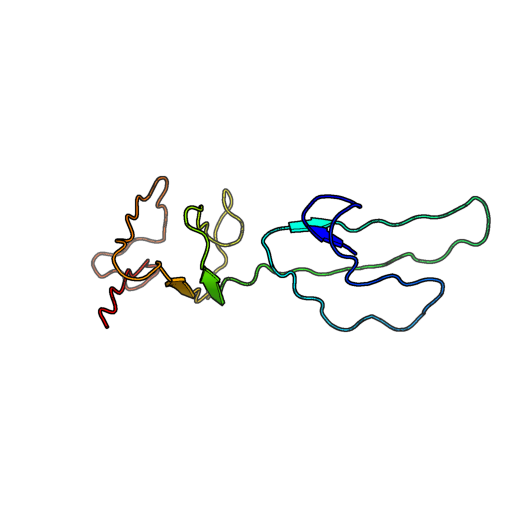 . SER A 1 91 ? -11.205 11.240 17.853 1.00 91.75 91 SER A C 1
ATOM 711 O O . SER A 1 91 ? -10.323 10.660 18.481 1.00 91.75 91 SER A O 1
ATOM 713 N N . ASN A 1 92 ? -12.308 10.629 17.422 1.00 91.38 92 ASN A N 1
ATOM 714 C CA . ASN A 1 92 ? -12.552 9.193 17.564 1.00 91.38 92 ASN A CA 1
ATOM 715 C C . ASN A 1 92 ? -12.336 8.478 16.225 1.00 91.38 92 ASN A C 1
ATOM 717 O O . ASN A 1 92 ? -12.593 9.049 15.162 1.00 91.38 92 ASN A O 1
ATOM 721 N N . VAL A 1 93 ? -11.917 7.214 16.285 1.00 93.06 93 VAL A N 1
ATOM 722 C CA . VAL A 1 93 ? -11.891 6.310 15.128 1.00 93.06 93 VAL A CA 1
ATOM 723 C C . VAL A 1 93 ? -13.199 5.523 15.103 1.00 93.06 93 VAL A C 1
ATOM 725 O O . VAL A 1 93 ? -13.601 4.962 16.119 1.00 93.06 93 VAL A O 1
ATOM 728 N N . SER A 1 94 ? -13.859 5.485 13.947 1.00 94.38 94 SER A N 1
ATOM 729 C CA . SER A 1 94 ? -15.002 4.606 13.685 1.00 94.38 94 SER A CA 1
ATOM 730 C C . SER A 1 94 ? -14.589 3.568 12.649 1.00 94.38 94 SER A C 1
ATOM 732 O O . SER A 1 94 ? -13.988 3.928 11.636 1.00 94.38 94 SER A O 1
ATOM 734 N N . ILE A 1 95 ? -14.886 2.297 12.915 1.00 94.50 95 ILE A N 1
ATOM 735 C CA . ILE A 1 95 ? -14.525 1.159 12.065 1.00 94.50 95 ILE A CA 1
ATOM 736 C C . ILE A 1 95 ? -15.813 0.448 11.658 1.00 94.50 95 ILE A C 1
ATOM 738 O O . ILE A 1 95 ? -16.677 0.195 12.495 1.00 94.50 95 ILE A O 1
ATOM 742 N N . ALA A 1 96 ? -15.927 0.120 10.375 1.00 96.44 96 ALA A N 1
ATOM 743 C CA . ALA A 1 96 ? -17.005 -0.694 9.836 1.00 96.44 96 ALA A CA 1
ATOM 744 C C . ALA A 1 96 ? -16.410 -1.763 8.919 1.00 96.44 96 ALA A C 1
ATOM 746 O O . ALA A 1 96 ? -15.565 -1.460 8.077 1.00 96.44 96 ALA A O 1
ATOM 747 N N . PHE A 1 97 ? -16.869 -3.001 9.077 1.00 96.12 97 PHE A N 1
ATOM 748 C CA . PHE A 1 97 ? -16.493 -4.110 8.209 1.00 96.12 97 PHE A CA 1
ATOM 749 C C . PHE A 1 97 ? -17.510 -4.217 7.076 1.00 96.12 97 PHE A C 1
ATOM 751 O O . PHE A 1 97 ? -18.694 -4.431 7.328 1.00 96.12 97 PHE A O 1
ATOM 758 N N . SER A 1 98 ? -17.058 -4.043 5.834 1.00 96.62 98 SER A N 1
ATOM 759 C CA . SER A 1 98 ? -17.905 -4.231 4.650 1.00 96.62 98 SER A CA 1
ATOM 760 C C . SER A 1 98 ? -17.935 -5.691 4.195 1.00 96.62 98 SER A C 1
ATOM 762 O O . SER A 1 98 ? -18.978 -6.178 3.773 1.00 96.62 98 SER A O 1
ATOM 764 N N . HIS A 1 99 ? -16.802 -6.385 4.307 1.00 94.75 99 HIS A N 1
ATOM 765 C CA . HIS A 1 99 ? -16.628 -7.788 3.951 1.00 94.75 99 HIS A CA 1
ATOM 766 C C . HIS A 1 99 ? -15.756 -8.454 5.012 1.00 94.75 99 HIS A C 1
ATOM 768 O O . HIS A 1 99 ? -14.745 -7.887 5.428 1.00 94.75 99 HIS A O 1
ATOM 774 N N . LEU A 1 100 ? -16.143 -9.652 5.440 1.00 92.31 100 LEU A N 1
ATOM 775 C CA . LEU A 1 100 ? -15.360 -10.463 6.362 1.00 92.31 100 LEU A CA 1
ATOM 776 C C . LEU A 1 100 ? -15.587 -11.937 6.026 1.00 92.31 100 LEU A C 1
ATOM 778 O O . LEU A 1 100 ? -16.665 -12.475 6.268 1.00 92.31 100 LEU A O 1
ATOM 782 N N . PHE A 1 101 ? -14.582 -12.562 5.420 1.00 90.50 101 PHE A N 1
ATOM 783 C CA . PHE A 1 101 ? -14.596 -13.974 5.051 1.00 90.50 101 PHE A CA 1
ATOM 784 C C . PHE A 1 101 ? -13.216 -14.560 5.343 1.00 90.50 101 PHE A C 1
ATOM 786 O O . PHE A 1 101 ? -12.231 -14.143 4.736 1.00 90.50 101 PHE A O 1
ATOM 793 N N . MET A 1 102 ? -13.148 -15.460 6.319 1.00 90.69 102 MET A N 1
ATOM 794 C CA . MET A 1 102 ? -11.913 -16.035 6.859 1.00 90.69 102 MET A CA 1
ATOM 795 C C . MET A 1 102 ? -12.156 -17.495 7.236 1.00 90.69 102 MET A C 1
ATOM 797 O O . MET A 1 102 ? -13.313 -17.909 7.376 1.00 90.69 102 MET A O 1
ATOM 801 N N . GLU A 1 103 ? -11.081 -18.262 7.407 1.00 90.00 103 GLU A N 1
ATOM 802 C CA . GLU A 1 103 ? -11.160 -19.601 7.982 1.00 90.00 103 GLU A CA 1
ATOM 803 C C . GLU A 1 103 ? -11.824 -19.535 9.364 1.00 90.00 103 GLU A C 1
ATOM 805 O O . GLU A 1 103 ? -11.441 -18.752 10.232 1.00 90.00 103 GLU A O 1
ATOM 810 N N . GLY A 1 104 ? -12.892 -20.314 9.532 1.00 80.19 104 GLY A N 1
ATOM 811 C CA . GLY A 1 104 ? -13.698 -20.306 10.746 1.00 80.19 104 GLY A CA 1
ATOM 812 C C . GLY A 1 104 ? -13.199 -21.289 11.804 1.00 80.19 104 GLY A C 1
ATOM 813 O O . GLY A 1 104 ? -12.482 -22.239 11.519 1.00 80.19 104 GLY A O 1
ATOM 814 N N . GLY A 1 105 ? -13.676 -21.096 13.030 1.00 76.75 105 GLY A N 1
ATOM 815 C CA . GLY A 1 105 ? -13.464 -21.974 14.179 1.00 76.75 105 GLY A CA 1
ATOM 816 C C . GLY A 1 105 ? -14.243 -21.431 15.375 1.00 76.75 105 GLY A C 1
ATOM 817 O O . GLY A 1 105 ? -14.565 -20.244 15.411 1.00 76.75 105 GLY A O 1
ATOM 818 N N . GLN A 1 106 ? -14.587 -22.269 16.357 1.00 72.56 106 GLN A N 1
ATOM 819 C CA . GLN A 1 106 ? -15.313 -21.794 17.550 1.00 72.56 106 GLN A CA 1
ATOM 820 C C . GLN A 1 106 ? -14.464 -20.867 18.433 1.00 72.56 106 GLN A C 1
ATOM 822 O O . GLN A 1 106 ? -15.007 -20.115 19.239 1.00 72.56 106 GLN A O 1
ATOM 827 N N . THR A 1 107 ? -13.144 -20.924 18.275 1.00 82.94 107 THR A N 1
ATOM 828 C CA . THR A 1 107 ? -12.157 -20.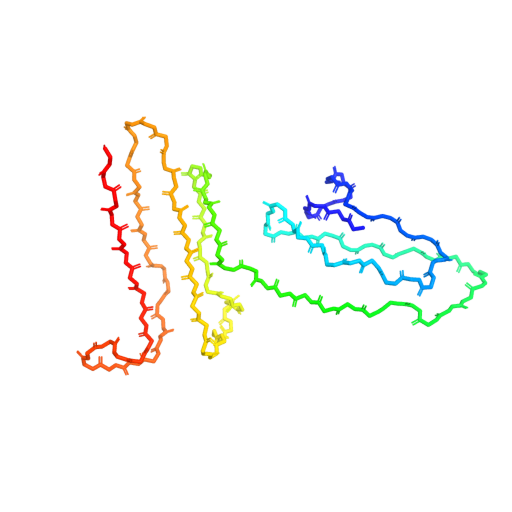273 19.139 1.00 82.94 107 THR A CA 1
ATOM 829 C C . THR A 1 107 ? -11.318 -19.208 18.438 1.00 82.94 107 THR A C 1
ATOM 831 O O . THR A 1 107 ? -10.438 -18.643 19.079 1.00 82.94 107 THR A O 1
ATOM 834 N N . CYS A 1 108 ? -11.596 -18.899 17.163 1.00 84.50 108 CYS A N 1
ATOM 835 C CA . CYS A 1 108 ? -10.788 -17.978 16.345 1.00 84.50 108 CYS A CA 1
ATOM 836 C C . CYS A 1 108 ? -9.285 -18.333 16.351 1.00 84.50 108 CYS A C 1
ATOM 838 O O . CYS A 1 108 ? -8.426 -17.459 16.363 1.00 84.50 108 CYS A O 1
ATOM 840 N N . ASP A 1 109 ? -8.989 -19.630 16.395 1.00 84.88 109 ASP A N 1
ATOM 841 C CA . ASP A 1 109 ? -7.658 -20.229 16.514 1.00 84.88 109 ASP A CA 1
ATOM 842 C C . ASP A 1 109 ? -6.964 -20.454 15.164 1.00 84.88 109 ASP A C 1
ATOM 844 O O . ASP A 1 109 ? -5.749 -20.646 15.133 1.00 84.88 109 ASP A O 1
ATOM 848 N N . ALA A 1 110 ? -7.727 -20.403 14.070 1.00 89.56 110 ALA A N 1
ATOM 849 C CA . ALA A 1 110 ? -7.207 -20.331 12.710 1.00 89.56 110 ALA A CA 1
ATOM 850 C C . ALA A 1 110 ? -6.933 -18.862 12.335 1.00 89.56 110 ALA A C 1
ATOM 852 O O . ALA A 1 110 ? -5.982 -18.257 12.831 1.00 89.56 110 ALA A O 1
ATOM 853 N N . ASP A 1 111 ? -7.799 -18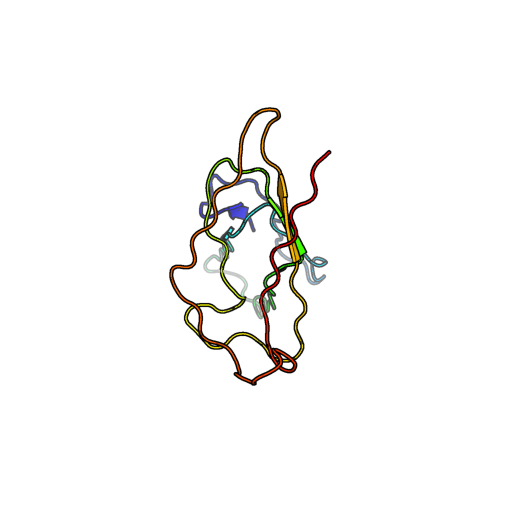.262 11.516 1.00 92.88 111 ASP A N 1
ATOM 854 C CA . ASP A 1 111 ? -7.658 -16.881 11.067 1.00 92.88 111 ASP A CA 1
ATOM 855 C C . ASP A 1 111 ? -8.562 -15.933 11.865 1.00 92.88 111 ASP A C 1
ATOM 857 O O . ASP A 1 111 ? -9.725 -16.227 12.156 1.00 92.88 111 ASP A O 1
ATOM 861 N N . TYR A 1 112 ? -8.045 -14.752 12.205 1.00 93.44 112 TYR A N 1
ATOM 862 C CA . TYR A 1 112 ? -8.800 -13.749 12.951 1.00 93.44 112 TYR A CA 1
ATOM 863 C C . TYR A 1 112 ? -8.388 -12.317 12.598 1.00 93.44 112 TYR A C 1
ATOM 865 O O . TYR A 1 112 ? -7.298 -12.050 12.094 1.00 93.44 112 TYR A O 1
ATOM 873 N N . VAL A 1 113 ? -9.275 -11.373 12.921 1.00 93.56 113 VAL A N 1
ATOM 874 C CA . VAL A 1 113 ? -8.976 -9.938 12.959 1.00 93.56 113 VAL A CA 1
ATOM 875 C C . VAL A 1 113 ? -9.217 -9.450 14.376 1.00 93.56 113 VAL A C 1
ATOM 877 O O . VAL A 1 113 ? -10.322 -9.569 14.905 1.00 93.56 113 VAL A O 1
ATOM 880 N N . GLU A 1 114 ? -8.186 -8.873 14.980 1.00 93.62 114 GLU A N 1
ATOM 881 C CA . GLU A 1 114 ? -8.265 -8.246 16.294 1.00 93.62 114 GLU A CA 1
ATOM 882 C C . GLU A 1 114 ? -8.252 -6.720 16.153 1.00 93.62 114 GLU A C 1
ATOM 884 O O . GLU A 1 114 ? -7.477 -6.150 15.383 1.00 93.62 114 GLU A O 1
ATOM 889 N N . VAL A 1 115 ? -9.104 -6.045 16.926 1.00 94.44 115 VAL A N 1
ATOM 890 C CA . VAL A 1 115 ? -9.110 -4.583 17.038 1.00 94.44 115 VAL A CA 1
ATOM 891 C C . VAL A 1 115 ? -8.720 -4.209 18.460 1.00 94.44 115 VAL A C 1
ATOM 893 O O . VAL A 1 115 ? -9.499 -4.392 19.394 1.00 94.44 115 VAL A O 1
ATOM 896 N N . ASN A 1 116 ? -7.526 -3.641 18.616 1.00 93.88 116 ASN A N 1
ATOM 897 C CA . ASN A 1 116 ? -7.035 -3.158 19.900 1.00 93.88 116 ASN A CA 1
ATOM 898 C C . ASN A 1 116 ? -7.152 -1.626 19.990 1.00 93.88 116 ASN A C 1
ATOM 900 O O . ASN A 1 116 ? -6.677 -0.898 19.115 1.00 93.88 116 ASN A O 1
ATOM 904 N N . ILE A 1 117 ? -7.790 -1.133 21.056 1.00 89.56 117 ILE A N 1
ATOM 905 C CA . ILE A 1 117 ? -7.960 0.298 21.318 1.00 89.56 117 ILE A CA 1
ATOM 906 C C . ILE A 1 117 ? -6.955 0.736 22.385 1.00 89.56 117 ILE A C 1
ATOM 908 O O . ILE A 1 117 ? -7.205 0.610 23.583 1.00 89.56 117 ILE A O 1
ATOM 912 N N . ASN A 1 118 ? -5.863 1.354 21.945 1.00 82.06 118 ASN A N 1
ATOM 913 C CA . ASN A 1 118 ? -4.919 2.012 22.842 1.00 82.06 118 ASN A CA 1
ATOM 914 C C . ASN A 1 118 ? -5.383 3.448 23.120 1.00 82.06 118 ASN A C 1
ATOM 916 O O . ASN A 1 118 ? -5.363 4.298 22.227 1.00 82.06 118 ASN A O 1
ATOM 920 N N . ARG A 1 119 ? -5.820 3.724 24.354 1.00 72.00 119 ARG A N 1
ATOM 921 C CA . ARG A 1 119 ? -6.100 5.091 24.823 1.00 72.00 119 ARG A CA 1
ATOM 922 C C . ARG A 1 119 ? -4.857 5.649 25.518 1.00 72.00 119 ARG A C 1
ATOM 924 O O . ARG A 1 119 ? -4.355 5.014 26.440 1.00 72.00 119 ARG A O 1
ATOM 931 N N . PHE A 1 120 ? -4.396 6.815 25.068 1.00 59.84 120 PHE A N 1
ATOM 932 C CA . PHE A 1 120 ? -3.360 7.623 25.719 1.00 59.84 120 PHE A CA 1
ATOM 933 C C . PHE A 1 120 ? -3.993 8.792 26.472 1.00 59.84 120 PHE A C 1
ATOM 935 O O . PHE A 1 120 ? -5.013 9.324 25.967 1.00 59.84 120 PHE A O 1
#

InterPro domains:
  IPR000859 CUB domain [PF00431] (1-51)
  IPR000859 CUB domain [PF00431] (55-117)
  IPR000859 CUB domain [PS01180] (1-54)
  IPR000859 CUB domain [PS01180] (55-120)
  IPR000859 CUB domain [cd00041] (1-53)
  IPR000859 CUB domain [cd00041] (55-115)
  IPR035914 Spermadhesin, CUB domain superfamily [G3DSA:2.60.120.290] (1-53)
  IPR035914 Spermadhesin, CUB domain superfamily [G3DSA:2.60.120.290] (54-119)
  IPR035914 Spermadhesin, CUB domain superfamily [SSF49854] (1-56)
  IPR035914 Spermadhesin, CUB domain superfamily [SSF49854] (55-115)
  IPR052129 Spermadhesin-Link domain-containing protein [PTHR46908] (54-116)

pLDDT: mean 89.57, std 6.7, range [59.84, 97.56]

Organism: Araneus ventricosu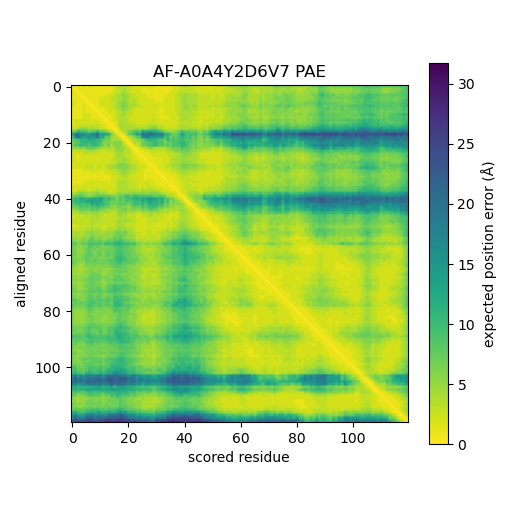s (NCBI:txid182803)

Solvent-accessible surface area (backbone atoms only — not comparable to full-atom values): 8954 Å² total; per-residue (Å²): 58,17,52,21,84,42,91,87,30,55,76,76,48,86,86,74,100,66,92,69,80,78,74,92,82,79,63,94,63,96,36,70,30,80,75,87,86,84,74,99,64,89,88,75,96,79,85,87,84,87,86,78,86,84,52,73,49,80,42,67,65,96,69,86,86,89,74,62,61,65,61,96,49,78,61,70,85,98,70,88,70,44,75,48,77,50,69,62,90,96,57,82,89,86,86,83,83,90,77,87,87,70,61,78,59,101,74,54,77,72,46,76,86,85,86,84,86,86,82,131

Radius of gyration: 19.54 Å; Cα contacts (8 Å, |Δi|>4): 82; chains: 1; bounding box: 41×37×58 Å

Mean predicted aligned error: 6.3 Å

Sequence (120 aa):
VFDGPTENSKSLLRICNNRQSPGSLTSTGNSLLIRFRSDFSEEAGGFHLAYQTLCNNNLTSRRGVIESPNFPNTYPHNHNCTWMIQAPRGSNVSIAFSHLFMEGGQTCDADYVEVNINRF

Foldseek 3Di:
DFQADDPPGHDPDDDDPDPDDDPDDDHPDDDDDDDDDDDPDDDDPDDDDDDFDAQAEEAADPDDDDDAGPPVDDHDPPDDGDYHYDYPPPDDDDDDDPDDDDDDDPVCPGPDDDDDDDDD

Secondary structure (DSSP, 8-state):
-EESSSTTSEE----SS--SPP-----SSS--B------SS--------------EEEE--SS-----TTTTSPPPTT---EEEE-PPTTPPP----S-------TTS-SS---------

=== Feature glossary ===
A reading guide for the features in this record.

Start from the sequence.

  · Sequence gives the chain of amino acids in standard one-letter code (A=alanine, C=cysteine, …, Y=tyrosine), read N→C. It is the only feature that is directly encoded by the gene; all structural features are derived from the folded form of this sequence.

Fold it, and you get atomic coordinates and the backbone conformation that goes with them.

  · The mmCIF table is the protein's shape written out atom by atom. For each backbone N, Cα, C, and carbonyl O, it records an (x, y, z) coordinate triple in Å plus the residue type, chain letter, and residue number.

  · Backbone dihedral angles. Every residue except chain termini has a φ (preceding-C → N → Cα → C) and a ψ (N → Cα → C → next-N). They are reported in degrees following the IUPAC sign convention. Secondary structure is essentially a statement about which (φ, ψ) basin each residue occupies.

  · DSSP 8-state secondary structure assigns each residue one of H (α-helix), G (3₁₀-helix), I (π-helix), E (extended β-strand), B (isolated β-bridge), T (hydrogen-bonded turn), S (bend), or '-' (coil). The assignment is computed from backbone hydrogen-bond geometry via the Kabsch–Sander algorithm.

  · P-SEA three-state annotation labels each residue as helix, strand, or coil based purely on the geometry of the Cα trace. It serves as a fallback when the full backbone (and thus DSSP) is unavailable.

Summarize the fold with a handful of shape descriptors and a per-residue structural alphabet.

  · Radius of gyration (Rg) is the root-mean-square distance of Cα atoms from their centroid — a single number for overall size and compactness. A globular domain of N residues has Rg ≈ 2.2·N^0.38 Å; an extended or disordered chain has a much larger Rg. The Cα contact count is the number of residue pairs whose Cα atoms are within 8 Å and are more than four positions apart in sequence — a standard proxy for tertiary packing density. The bounding box is the smallest axis-aligned box enclosing all Cα atoms.

  · Foldseek's 3Di representation compresses backbone geometry into a per-residue letter drawn from a learned twenty-state alphabet. It captures the tertiary interaction pattern around each residue — which residues are packed against it in space, regardless of where they are in sequence.

  · Accessible surface area quantifies burial. A residue with SASA near zero is packed into the hydrophobic core; one with SASA >100 Å² sits on the surface. Computed here via the Shrake–Rupley numerical algorithm with a 1.4 Å probe.

Ask how reliable the model is.

  · For AlphaFold models, the B-factor field carries pLDDT — the model's own estimate of local accuracy on a 0–100 scale. Regions with pLDDT<50 should be treated as essentially unmodeled; they often correspond to intrinsically disordered segments.

  · For experimental (PDB) structures, the B-factor (temperature factor) quantifies the positional spread of each atom in the crystal — a combination of thermal vibration and static disorder — in units of Å². High B-factors mark flexible loops or poorly resolved regions; low B-factors mark the rigid, well-ordered core.

  · PAE(i, j) answers: if I align the predicted and true structures on residue i, how far off (in Å) do I expect residue j to be? A block-diagonal PAE matrix with low values on the blocks and high values off-diagonal is the signature of a multi-domain protein with confidently predicted domains but uncertain inter-domain orientation.

Place it in context: what it resembles, what it is annotated as, and how it looks.

  · Structural nearest neighbors (via Foldseek easy-search vs the PDB). Reported per hit: target PDB id, E-value, and alignment TM-score. A TM-score above ~0.5 is the conventional threshold for 'same fold'.

  · Functional annotations link the protein to curated databases. InterPro entries identify conserved domains and families by matching the sequence against member-database signatures (Pfam, PROSITE, CDD, …). Gene Ontology (GO) terms describe molecular function, biological process, and cellular component in a controlled vocabulary. CATH places the structure in a hierarchical fold classification (Class/Architecture/Topology/Homologous-superfamily). The organism is the source species.

  · Plot images: a contact map (which residues are close in 3D, as an N×N binary image), a Ramachandran scatter (backbone torsion angles, revealing secondary-structure composition at a glance), and — for AlphaFold structures — a PAE heatmap (pairwise prediction confidence).

  · Structure images are PyMOL renders from six orthogonal camera directions. Cartoon represen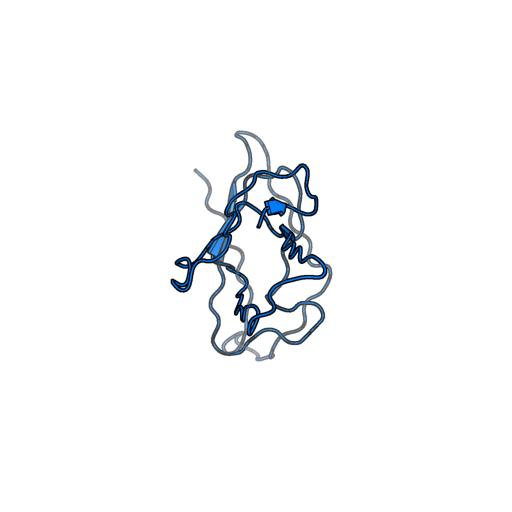tation draws helices as coils and strands as arrows; sticks shows the backbone as bonds; surface shows the solvent-excluded envelope. Rainbow coloring maps sequence position to hue (blue→red, N→C); chain coloring assigns a distinct color per polypeptide.